Protein AF-A0A222SHJ3-F1 (afdb_monomer_lite)

Foldseek 3Di:
DVLVVVLVVVVVCLVVDDPLLSVQVNVLSVVLSVQLVVLVVVQVVCCVVPPDPPRPDRPVVVSVVVNVVSVVVSVVSCVVSVSD

Secondary structure (DSSP, 8-state):
-HHHHHHHHHHHTGGGS-HHHHHHHHHHHHHHHHHHHHHHHHHHHHHHHH--TT-----HHHHHHHHHHHHHHHHHHHHHTT--

Radius of gyration: 15.88 Å; chains: 1; bounding box: 32×24×47 Å

Structure (mmCIF, N/CA/C/O backbone):
data_AF-A0A222SHJ3-F1
#
_entry.id   AF-A0A222SHJ3-F1
#
loop_
_atom_site.group_PDB
_atom_site.id
_atom_site.type_symbol
_atom_site.label_atom_id
_atom_site.label_alt_id
_atom_site.label_comp_id
_atom_site.label_asym_id
_atom_site.label_entity_id
_atom_site.label_seq_id
_atom_site.pdbx_PDB_ins_code
_atom_site.Cartn_x
_atom_site.Cartn_y
_atom_site.Cartn_z
_atom_site.occupancy
_atom_site.B_iso_or_equiv
_atom_site.auth_seq_id
_atom_site.auth_comp_id
_atom_site.auth_asym_id
_atom_site.auth_atom_id
_atom_site.pdbx_PDB_model_num
ATOM 1 N N . MET A 1 1 ? 0.878 6.547 -6.044 1.00 48.38 1 MET A N 1
ATOM 2 C CA . MET A 1 1 ? 0.050 7.662 -5.523 1.00 48.38 1 MET A CA 1
ATOM 3 C C . MET A 1 1 ? -1.250 7.202 -4.859 1.00 48.38 1 MET A C 1
ATOM 5 O O . MET A 1 1 ? -1.555 7.733 -3.801 1.00 48.38 1 MET A O 1
ATOM 9 N N . GLY A 1 2 ? -1.969 6.195 -5.378 1.00 58.94 2 GLY A N 1
ATOM 10 C CA . GLY A 1 2 ? -3.251 5.745 -4.799 1.00 58.94 2 GLY A CA 1
ATOM 11 C C . GLY A 1 2 ? -3.217 5.305 -3.324 1.00 58.94 2 GLY A C 1
ATOM 12 O O . GLY A 1 2 ? -4.079 5.714 -2.560 1.00 58.94 2 GLY A O 1
ATOM 13 N N . ALA A 1 3 ? -2.202 4.549 -2.886 1.00 60.28 3 ALA A N 1
ATOM 14 C CA . ALA A 1 3 ? -2.125 4.066 -1.498 1.00 60.28 3 ALA A CA 1
ATOM 15 C C . ALA A 1 3 ? -1.888 5.178 -0.458 1.00 60.28 3 ALA A C 1
ATOM 17 O O . ALA A 1 3 ? -2.407 5.097 0.652 1.00 60.28 3 ALA A O 1
ATOM 18 N N . ILE A 1 4 ? -1.147 6.232 -0.820 1.00 65.25 4 ILE A N 1
ATOM 19 C CA . ILE A 1 4 ? -0.932 7.398 0.053 1.00 65.25 4 ILE A CA 1
ATOM 20 C C . ILE A 1 4 ? -2.241 8.168 0.195 1.00 65.25 4 ILE A C 1
ATOM 22 O O . ILE A 1 4 ? -2.639 8.469 1.311 1.00 65.25 4 ILE A O 1
ATOM 26 N N . LEU A 1 5 ? -2.946 8.404 -0.916 1.00 64.31 5 LEU A N 1
ATOM 27 C CA . LEU A 1 5 ? -4.247 9.069 -0.904 1.00 64.31 5 LEU A CA 1
ATOM 28 C C . LEU A 1 5 ? -5.266 8.291 -0.056 1.00 64.31 5 LEU A C 1
ATOM 30 O O . LEU A 1 5 ? -5.940 8.875 0.782 1.00 64.31 5 LEU A O 1
ATOM 34 N N . LEU A 1 6 ? -5.324 6.965 -0.227 1.00 65.62 6 LEU A N 1
ATOM 35 C CA . LEU A 1 6 ? -6.200 6.084 0.546 1.00 65.62 6 LEU A CA 1
ATOM 36 C C . LEU A 1 6 ? -5.867 6.139 2.045 1.00 65.62 6 LEU A C 1
ATOM 38 O O . LEU A 1 6 ? -6.759 6.263 2.876 1.00 65.62 6 LEU A O 1
ATOM 42 N N . THR A 1 7 ? -4.577 6.115 2.384 1.00 64.06 7 THR A N 1
ATOM 43 C CA . THR A 1 7 ? -4.105 6.229 3.770 1.00 64.06 7 THR A CA 1
ATOM 44 C C . THR A 1 7 ? -4.457 7.590 4.360 1.00 64.06 7 THR A C 1
ATOM 46 O O . THR A 1 7 ? -4.973 7.651 5.468 1.00 64.06 7 THR A O 1
ATO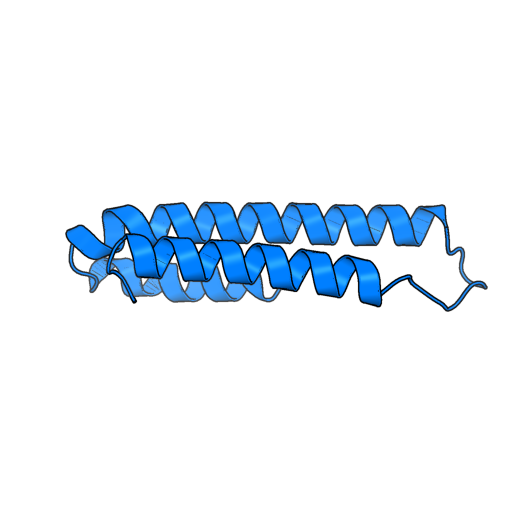M 49 N N . SER A 1 8 ? -4.257 8.681 3.617 1.00 64.25 8 SER A N 1
ATOM 50 C CA . SER A 1 8 ? -4.640 10.030 4.039 1.00 64.25 8 SER A CA 1
ATOM 51 C C . SER A 1 8 ? -6.146 10.159 4.259 1.00 64.25 8 SER A C 1
ATOM 53 O O . SER A 1 8 ? -6.551 10.754 5.249 1.00 64.25 8 SER A O 1
ATOM 55 N N . ILE A 1 9 ? -6.972 9.565 3.392 1.00 67.69 9 ILE A N 1
ATOM 56 C CA . ILE A 1 9 ? -8.431 9.559 3.551 1.00 67.69 9 ILE A CA 1
ATOM 57 C C . ILE A 1 9 ? -8.827 8.807 4.821 1.00 67.69 9 ILE A C 1
ATOM 59 O O . ILE A 1 9 ? -9.587 9.341 5.617 1.00 67.69 9 ILE A O 1
ATOM 63 N N . VAL A 1 10 ? -8.283 7.611 5.066 1.00 67.56 10 VAL A N 1
ATOM 64 C CA . VAL A 1 10 ? -8.619 6.866 6.290 1.00 67.56 10 VAL A CA 1
ATOM 65 C C . VAL A 1 10 ? -8.119 7.592 7.543 1.00 67.56 10 VAL A C 1
ATOM 67 O O . VAL A 1 10 ? -8.825 7.628 8.548 1.00 67.56 10 VAL A O 1
ATOM 70 N N . LEU A 1 11 ? -6.951 8.240 7.475 1.00 68.75 11 LEU A N 1
ATOM 71 C CA . LEU A 1 11 ? -6.423 9.057 8.570 1.00 68.75 11 LEU A CA 1
ATOM 72 C C . LEU A 1 11 ? -7.346 10.233 8.934 1.00 68.75 11 LEU A C 1
ATOM 74 O O . LEU A 1 11 ? -7.426 10.573 10.114 1.00 68.75 11 LEU A O 1
ATOM 78 N N . LEU A 1 12 ? -8.086 10.809 7.978 1.00 69.00 12 LEU A N 1
ATOM 79 C CA . LEU A 1 12 ? -9.046 11.891 8.247 1.00 69.00 12 LEU A CA 1
ATOM 80 C C . LEU A 1 12 ? -10.231 11.445 9.120 1.00 69.00 12 LEU A C 1
ATOM 82 O O . LEU A 1 12 ? -10.745 12.259 9.882 1.00 69.00 12 LEU A O 1
ATOM 86 N N . PHE A 1 13 ? -10.618 10.168 9.069 1.00 71.44 13 PHE A N 1
ATOM 87 C CA . PHE A 1 13 ? -11.741 9.612 9.841 1.00 71.44 13 PHE A CA 1
ATOM 88 C C . PHE A 1 13 ? -11.304 8.890 11.125 1.00 71.44 13 PHE A C 1
ATOM 90 O O . PHE A 1 13 ? -12.108 8.249 11.795 1.00 71.44 13 PHE A O 1
ATOM 97 N N . THR A 1 14 ? -10.027 8.989 11.508 1.00 67.44 14 THR A N 1
ATOM 98 C CA . THR A 1 14 ? -9.495 8.279 12.687 1.00 67.44 14 THR A CA 1
ATOM 99 C C . THR A 1 14 ? -10.103 8.713 14.012 1.00 67.44 14 THR A C 1
ATOM 101 O O . THR A 1 14 ? -10.124 7.915 14.944 1.00 67.44 14 THR A O 1
ATOM 104 N N . LYS A 1 15 ? -10.619 9.945 14.098 1.00 64.25 15 LYS A N 1
ATOM 105 C CA . LYS A 1 15 ? -11.291 10.458 15.300 1.00 64.25 15 LYS A CA 1
ATOM 106 C C . LYS A 1 15 ? -12.645 9.802 15.570 1.00 64.25 15 LYS A C 1
ATOM 108 O O . LYS A 1 15 ? -13.072 9.797 16.719 1.00 64.25 15 LYS A O 1
ATOM 113 N N . ASP A 1 16 ? -13.269 9.228 14.544 1.00 75.31 16 ASP A N 1
ATOM 114 C CA . ASP A 1 16 ? -14.578 8.575 14.646 1.00 75.31 16 ASP A CA 1
ATOM 115 C C . ASP A 1 16 ? -14.458 7.049 14.795 1.00 75.31 16 ASP A C 1
ATOM 117 O O . ASP A 1 16 ? -15.459 6.344 14.927 1.00 75.31 16 ASP A O 1
ATOM 121 N N . LEU A 1 17 ? -13.231 6.512 14.773 1.00 73.56 17 LEU A N 1
ATOM 122 C CA . LEU A 1 17 ? -12.992 5.081 14.905 1.00 73.56 17 LEU A CA 1
ATOM 123 C C . LEU A 1 17 ? -12.939 4.656 16.379 1.00 73.56 17 LEU A C 1
ATOM 125 O O . LEU A 1 17 ? -12.241 5.288 17.176 1.00 73.56 17 LEU A O 1
ATOM 129 N N . PRO A 1 18 ? -13.575 3.525 16.741 1.00 80.69 18 PRO A N 1
ATOM 130 C CA . PRO A 1 18 ? -13.358 2.884 18.030 1.00 80.69 18 PRO A CA 1
ATOM 131 C C . PRO A 1 18 ? -11.865 2.658 18.286 1.00 80.69 18 PRO A C 1
ATOM 133 O O . PRO A 1 18 ? -11.130 2.214 17.400 1.00 80.69 18 PRO A O 1
ATOM 136 N N . GLU A 1 19 ? -11.414 2.915 19.513 1.00 80.88 19 GLU A N 1
ATOM 137 C CA . GLU A 1 19 ? -9.992 2.860 19.882 1.00 80.88 19 GLU A CA 1
ATOM 138 C C . GLU A 1 19 ? -9.367 1.475 19.618 1.00 80.88 19 GLU A C 1
ATOM 140 O O . GLU A 1 19 ? -8.203 1.362 19.226 1.00 80.88 19 GLU A O 1
ATOM 145 N N . SER A 1 20 ? -10.169 0.414 19.755 1.00 78.62 20 SER A N 1
ATOM 146 C CA . SER A 1 20 ? -9.800 -0.964 19.418 1.00 78.62 20 SER A CA 1
ATOM 147 C C . SER A 1 20 ? -9.473 -1.148 17.934 1.00 78.62 20 SER A C 1
ATOM 149 O O . SER A 1 20 ? -8.521 -1.852 17.609 1.00 78.62 20 SER A O 1
ATOM 151 N N . ILE A 1 21 ? -10.213 -0.488 17.041 1.00 79.25 21 ILE A N 1
ATOM 152 C CA . ILE A 1 21 ? -10.004 -0.529 15.591 1.00 79.25 21 ILE A CA 1
ATOM 153 C C . ILE A 1 21 ? -8.820 0.359 15.208 1.00 79.25 21 ILE A C 1
ATOM 155 O O . ILE A 1 21 ? -7.916 -0.090 14.502 1.00 79.25 21 ILE A O 1
ATOM 159 N N . ALA A 1 22 ? -8.774 1.591 15.722 1.00 79.31 22 ALA A N 1
ATOM 160 C CA . ALA A 1 22 ? -7.710 2.550 15.430 1.00 79.31 22 ALA A CA 1
ATOM 161 C C . ALA A 1 22 ? -6.313 2.009 15.787 1.00 79.31 22 ALA A C 1
ATOM 163 O O . ALA A 1 22 ? -5.371 2.169 15.004 1.00 79.31 22 ALA A O 1
ATOM 164 N N . ARG A 1 23 ? -6.192 1.300 16.921 1.00 84.44 23 ARG A N 1
ATOM 165 C CA . ARG A 1 23 ? -4.936 0.709 17.420 1.00 84.44 23 ARG A CA 1
ATOM 166 C C . ARG A 1 23 ? -4.252 -0.218 16.418 1.00 84.44 23 ARG A C 1
ATOM 168 O O . ARG A 1 23 ? -3.027 -0.298 16.413 1.00 84.44 23 ARG A O 1
ATOM 175 N N . TYR A 1 24 ? -5.019 -0.912 15.585 1.00 85.38 24 TYR A N 1
ATOM 176 C CA . TYR A 1 24 ? -4.482 -1.873 14.624 1.00 85.38 24 TYR A CA 1
ATOM 177 C C . TYR A 1 24 ? -4.618 -1.392 13.179 1.00 85.38 24 TYR A C 1
ATOM 179 O O . TYR A 1 24 ? -3.711 -1.620 12.381 1.00 85.38 24 TYR A O 1
ATOM 187 N N . LEU A 1 25 ? -5.695 -0.683 12.835 1.00 84.00 25 LEU A N 1
ATOM 188 C CA . LEU A 1 25 ? -5.938 -0.197 11.479 1.00 84.00 25 LEU A CA 1
ATOM 189 C C . LEU A 1 25 ? -4.914 0.865 11.062 1.00 84.00 25 LEU A C 1
ATOM 191 O O . LEU A 1 25 ? -4.358 0.774 9.970 1.00 84.00 25 LEU A O 1
ATOM 195 N N . ILE A 1 26 ? -4.616 1.835 11.936 1.00 83.44 26 ILE A N 1
ATOM 196 C CA . ILE A 1 26 ? -3.698 2.937 11.609 1.00 83.44 26 ILE A CA 1
ATOM 197 C C . ILE A 1 26 ? -2.279 2.413 11.341 1.00 83.44 26 ILE A C 1
ATOM 199 O O . ILE A 1 26 ? -1.753 2.695 10.260 1.00 83.44 26 ILE A O 1
ATOM 203 N N . PRO A 1 27 ? -1.654 1.606 12.226 1.00 86.25 27 PRO A N 1
ATOM 204 C CA . PRO A 1 27 ? -0.339 1.039 11.932 1.00 86.25 27 PRO A CA 1
ATOM 205 C C . PRO A 1 27 ? -0.338 0.174 10.669 1.00 86.25 27 PRO A C 1
ATOM 207 O O . PRO A 1 27 ? 0.597 0.255 9.876 1.00 86.25 27 PRO A O 1
ATOM 210 N N . SER A 1 28 ? -1.399 -0.606 10.438 1.00 87.44 28 SER A N 1
ATOM 211 C CA . SER A 1 28 ? -1.516 -1.461 9.248 1.00 87.44 28 SER A CA 1
ATOM 212 C C . SER A 1 28 ? -1.549 -0.653 7.956 1.00 87.44 28 SER A C 1
ATOM 214 O O . SER A 1 28 ? -0.896 -1.022 6.984 1.00 87.44 28 SER A O 1
ATOM 216 N N . LEU A 1 29 ? -2.271 0.469 7.946 1.00 85.31 29 LEU A N 1
ATOM 217 C CA . LEU A 1 29 ? -2.325 1.381 6.805 1.00 85.31 29 LEU A CA 1
ATOM 218 C C . LEU A 1 29 ? -0.977 2.045 6.548 1.00 85.31 29 LEU A C 1
ATOM 220 O O . LEU A 1 29 ? -0.553 2.127 5.398 1.00 85.31 29 LEU A O 1
ATOM 224 N N . VAL A 1 30 ? -0.274 2.465 7.603 1.00 86.06 30 VAL A N 1
ATOM 225 C CA . VAL A 1 30 ? 1.082 3.018 7.479 1.00 86.06 30 VAL A CA 1
ATOM 226 C C . VAL A 1 30 ? 2.026 1.981 6.869 1.00 86.06 30 VAL A C 1
ATOM 228 O O . VAL A 1 30 ? 2.706 2.278 5.888 1.00 86.06 30 VAL A O 1
ATOM 231 N N . VAL A 1 31 ? 2.032 0.750 7.389 1.00 90.25 31 VAL A N 1
ATOM 232 C CA . VAL A 1 31 ? 2.857 -0.347 6.857 1.00 90.25 31 VAL A CA 1
ATOM 233 C C . VAL A 1 31 ? 2.493 -0.648 5.403 1.00 90.25 31 VAL A C 1
ATOM 235 O O . VAL A 1 31 ? 3.380 -0.766 4.556 1.00 90.25 31 VAL A O 1
ATOM 238 N N . TYR A 1 32 ? 1.200 -0.709 5.081 1.00 87.69 32 TYR A N 1
ATOM 239 C CA . TYR A 1 32 ? 0.728 -0.946 3.722 1.00 87.69 32 TYR A CA 1
ATOM 240 C C . TYR A 1 32 ? 1.165 0.161 2.753 1.00 87.69 32 TYR A C 1
ATOM 242 O O . TYR A 1 32 ? 1.659 -0.139 1.660 1.00 87.69 32 TYR A O 1
ATOM 250 N N . ALA A 1 33 ? 1.046 1.428 3.159 1.00 86.75 33 ALA A N 1
ATOM 251 C CA . ALA A 1 33 ? 1.458 2.588 2.376 1.00 86.75 33 ALA A CA 1
ATOM 252 C C . ALA A 1 33 ? 2.968 2.599 2.119 1.00 86.75 33 ALA A C 1
ATOM 254 O O . ALA A 1 33 ? 3.393 2.781 0.975 1.00 86.75 33 ALA A O 1
ATOM 255 N N . VAL A 1 34 ? 3.772 2.351 3.159 1.00 89.50 34 VAL A N 1
ATOM 256 C CA . VAL A 1 34 ? 5.234 2.254 3.055 1.00 89.50 34 VAL A CA 1
ATOM 257 C C . VAL A 1 34 ? 5.626 1.112 2.121 1.00 89.50 34 VAL A C 1
ATOM 259 O O . VAL A 1 34 ? 6.381 1.335 1.177 1.00 89.50 34 VAL A O 1
ATOM 262 N N . GLY A 1 35 ? 5.065 -0.084 2.314 1.00 89.12 35 GLY A N 1
ATOM 263 C CA . GLY A 1 35 ? 5.344 -1.234 1.454 1.00 89.12 35 GLY A CA 1
ATOM 264 C C . GLY A 1 35 ? 4.968 -0.985 -0.007 1.00 89.12 35 GLY A C 1
ATOM 265 O O . GLY A 1 35 ? 5.765 -1.253 -0.902 1.00 89.12 35 GLY A O 1
ATOM 266 N N . THR A 1 36 ? 3.817 -0.359 -0.266 1.00 88.50 36 THR A N 1
ATOM 267 C CA . THR A 1 36 ? 3.411 0.028 -1.628 1.00 88.50 36 THR A CA 1
ATOM 268 C C . THR A 1 36 ? 4.378 1.049 -2.239 1.00 88.50 36 THR A C 1
ATOM 270 O O . THR A 1 36 ? 4.708 0.968 -3.423 1.00 88.50 36 THR A O 1
ATOM 273 N N . GLY A 1 37 ? 4.873 1.998 -1.438 1.00 87.38 37 GLY A N 1
ATOM 274 C CA . GLY A 1 37 ? 5.906 2.948 -1.854 1.00 87.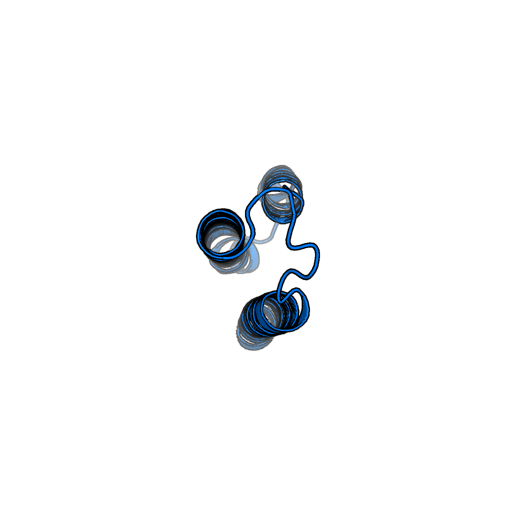38 37 GLY A CA 1
ATOM 275 C C . GLY A 1 37 ? 7.213 2.259 -2.251 1.00 87.38 37 GLY A C 1
ATOM 276 O O . GLY A 1 37 ? 7.779 2.581 -3.295 1.00 87.38 37 GLY A O 1
ATOM 277 N N . ILE A 1 38 ? 7.654 1.269 -1.469 1.00 90.12 38 ILE A N 1
ATOM 278 C CA . ILE A 1 38 ? 8.855 0.469 -1.751 1.00 90.12 38 ILE A CA 1
ATOM 279 C C . ILE A 1 38 ? 8.684 -0.329 -3.047 1.00 90.12 38 ILE A C 1
ATOM 281 O O . ILE A 1 38 ? 9.556 -0.269 -3.914 1.00 90.12 38 ILE A O 1
ATOM 285 N N . ILE A 1 39 ? 7.555 -1.027 -3.218 1.00 89.38 39 ILE A N 1
ATOM 286 C CA . ILE A 1 39 ? 7.282 -1.817 -4.428 1.00 89.38 39 ILE A CA 1
ATOM 287 C C . ILE A 1 39 ? 7.248 -0.903 -5.663 1.00 89.38 39 ILE A C 1
ATOM 289 O O . ILE A 1 39 ? 7.879 -1.212 -6.674 1.00 89.38 39 ILE A O 1
ATOM 293 N N . GLY A 1 40 ? 6.585 0.256 -5.577 1.00 86.81 40 GLY A N 1
ATOM 294 C CA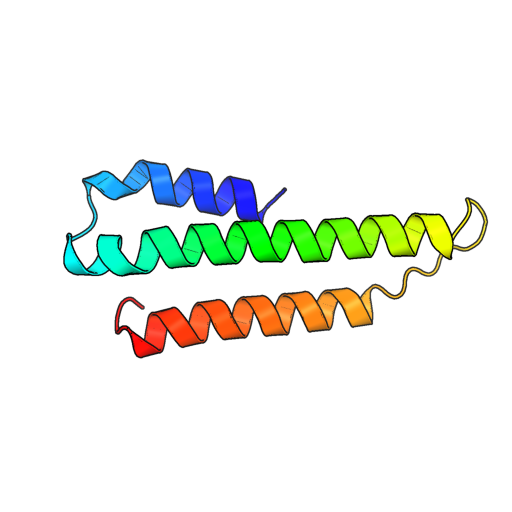 . GLY A 1 40 ? 6.550 1.239 -6.663 1.00 86.81 40 GLY A CA 1
ATOM 295 C C . GLY A 1 40 ? 7.923 1.846 -6.979 1.00 86.81 40 GLY A C 1
ATOM 296 O O . GLY A 1 40 ? 8.262 2.039 -8.148 1.00 86.81 40 GLY A O 1
ATOM 297 N N . HIS A 1 41 ? 8.752 2.107 -5.963 1.00 87.62 41 HIS A N 1
ATOM 298 C CA . HIS A 1 41 ? 10.127 2.562 -6.169 1.00 87.62 41 HIS A CA 1
ATOM 299 C C . HIS A 1 41 ? 10.971 1.491 -6.870 1.00 87.62 41 HIS A C 1
ATOM 301 O O . HIS A 1 41 ? 11.656 1.801 -7.846 1.00 87.62 41 HIS A O 1
ATOM 307 N N . ALA A 1 42 ? 10.878 0.235 -6.425 1.00 86.75 42 ALA A N 1
ATOM 308 C CA . ALA A 1 42 ? 11.561 -0.898 -7.043 1.00 86.75 42 ALA A CA 1
ATOM 309 C C . ALA A 1 42 ? 11.129 -1.093 -8.505 1.00 86.75 42 ALA A C 1
ATOM 311 O O . ALA A 1 42 ? 11.987 -1.260 -9.372 1.00 86.75 42 ALA A O 1
ATOM 312 N N . GLN A 1 43 ? 9.828 -0.968 -8.799 1.00 85.88 43 GLN A N 1
ATOM 313 C CA . GLN A 1 43 ? 9.308 -0.969 -10.168 1.00 85.88 43 GLN A CA 1
ATOM 314 C C . GLN A 1 43 ? 9.947 0.142 -11.005 1.00 85.88 43 GLN A C 1
ATOM 316 O O . GLN A 1 43 ? 10.465 -0.126 -12.085 1.00 85.88 43 GLN A O 1
ATOM 321 N N . GLY A 1 44 ? 9.980 1.376 -10.493 1.00 82.50 44 GLY A N 1
ATOM 322 C CA . GLY A 1 44 ? 10.575 2.511 -11.201 1.00 82.50 44 GLY A CA 1
ATOM 323 C C . GLY A 1 44 ? 12.085 2.370 -11.431 1.00 82.50 44 GLY A C 1
ATOM 324 O O . GLY A 1 44 ? 12.584 2.749 -12.489 1.00 82.50 44 GLY A O 1
ATOM 325 N N . VAL A 1 45 ? 12.828 1.816 -10.467 1.00 84.81 45 VAL A N 1
ATOM 326 C CA . VAL A 1 45 ? 14.267 1.528 -10.616 1.00 84.81 45 VAL A CA 1
ATOM 327 C C . VAL A 1 45 ? 14.493 0.442 -11.661 1.00 84.81 45 VAL A C 1
ATOM 329 O O . VAL A 1 45 ? 15.336 0.608 -12.541 1.00 84.81 45 VAL A O 1
ATOM 332 N N . GLN A 1 46 ? 13.731 -0.650 -11.598 1.00 81.06 46 GLN A N 1
ATOM 333 C CA . GLN A 1 46 ? 13.853 -1.751 -12.548 1.00 81.06 46 GLN A CA 1
ATOM 334 C C . GLN A 1 46 ? 13.443 -1.333 -13.961 1.00 81.06 46 GLN A C 1
ATOM 336 O O . GLN A 1 46 ? 14.093 -1.743 -14.923 1.00 81.06 46 GLN A O 1
ATOM 341 N N . PHE A 1 47 ? 12.437 -0.463 -14.084 1.00 75.94 47 PHE A N 1
ATOM 342 C CA . PHE A 1 47 ? 12.066 0.155 -15.350 1.00 75.94 47 PHE A CA 1
ATOM 343 C C . PHE A 1 47 ? 13.240 0.936 -15.947 1.00 75.94 47 PHE A C 1
ATOM 345 O O . PHE A 1 47 ? 13.710 0.594 -17.025 1.00 75.94 47 PHE A O 1
ATOM 352 N N . ARG A 1 48 ? 13.806 1.893 -15.198 1.00 78.00 48 ARG A N 1
ATOM 353 C CA . ARG A 1 48 ? 14.952 2.702 -15.654 1.00 78.00 48 ARG A CA 1
ATOM 354 C C . ARG A 1 48 ? 16.197 1.877 -15.991 1.00 78.00 48 ARG A C 1
ATOM 356 O O . ARG A 1 48 ? 16.969 2.276 -16.854 1.00 78.00 48 ARG A O 1
ATOM 363 N N . ARG A 1 49 ? 16.417 0.754 -15.298 1.00 75.25 49 ARG A N 1
ATOM 364 C CA . ARG A 1 49 ? 17.600 -0.102 -15.483 1.00 75.25 49 ARG A CA 1
ATOM 365 C C . ARG A 1 49 ? 17.495 -1.018 -16.704 1.00 75.25 49 ARG A C 1
ATOM 367 O O . ARG A 1 49 ? 18.499 -1.241 -17.370 1.00 75.25 49 ARG A O 1
ATOM 374 N N . ASN A 1 50 ? 16.308 -1.555 -16.982 1.00 67.31 50 ASN A N 1
ATOM 375 C CA . ASN A 1 50 ? 16.118 -2.576 -18.019 1.00 67.31 50 ASN A CA 1
ATOM 376 C C . ASN A 1 50 ? 15.482 -2.025 -19.305 1.00 67.31 50 ASN A C 1
ATOM 378 O O . ASN A 1 50 ? 15.619 -2.634 -20.367 1.00 67.31 50 ASN A O 1
ATOM 382 N N . PHE A 1 51 ? 14.808 -0.879 -19.217 1.00 62.72 51 PHE A N 1
ATOM 383 C CA . PHE A 1 51 ? 14.017 -0.294 -20.289 1.00 62.72 51 PHE A CA 1
ATOM 384 C C . PHE A 1 51 ? 14.416 1.174 -20.467 1.00 62.72 51 PHE A C 1
ATOM 386 O O . PHE A 1 51 ? 13.837 2.089 -19.886 1.00 62.72 51 PHE A O 1
ATOM 393 N N . GLY A 1 52 ? 15.461 1.394 -21.272 1.00 59.62 52 GLY A N 1
ATOM 394 C CA . GLY A 1 52 ? 15.677 2.691 -21.917 1.00 59.62 52 GLY A CA 1
ATOM 395 C C . GLY A 1 52 ? 14.512 3.034 -22.866 1.00 59.62 52 GLY A C 1
ATOM 396 O O . GLY A 1 52 ? 13.636 2.188 -23.069 1.00 59.62 52 GLY A O 1
ATOM 397 N N . PRO A 1 53 ? 14.500 4.237 -23.471 1.00 58.41 53 PRO A N 1
ATOM 398 C CA . PRO A 1 53 ? 13.366 4.769 -24.245 1.00 58.41 53 PRO A CA 1
ATOM 399 C C . PRO A 1 53 ? 12.814 3.835 -25.343 1.00 58.41 53 PRO A C 1
ATOM 401 O O . PRO A 1 53 ? 11.645 3.956 -25.691 1.00 58.41 53 PRO A O 1
ATOM 404 N N . ASP A 1 54 ? 13.601 2.860 -25.811 1.00 55.91 54 ASP A N 1
ATOM 405 C CA . ASP A 1 54 ? 13.257 1.990 -26.944 1.00 55.91 54 ASP A CA 1
ATOM 406 C C . ASP A 1 54 ? 12.792 0.565 -26.579 1.00 55.91 54 ASP A C 1
ATOM 408 O O . ASP A 1 54 ? 12.509 -0.236 -27.470 1.00 55.91 54 ASP A O 1
ATOM 412 N N . LYS A 1 55 ? 12.706 0.189 -25.293 1.00 53.94 55 LYS A N 1
ATOM 413 C CA . LYS A 1 55 ? 12.263 -1.166 -24.896 1.00 53.94 55 LYS A CA 1
ATOM 414 C C . LYS A 1 55 ? 10.950 -1.092 -24.128 1.00 53.94 55 LYS A C 1
ATOM 416 O O . LYS A 1 55 ? 10.906 -0.889 -22.923 1.00 53.94 55 LYS A O 1
ATOM 421 N N . TRP A 1 56 ? 9.850 -1.255 -24.848 1.00 51.75 56 TRP A N 1
ATOM 422 C CA . TRP A 1 56 ? 8.506 -0.948 -24.360 1.00 51.75 56 TRP A CA 1
ATOM 423 C C . TRP A 1 56 ? 7.749 -2.171 -23.827 1.00 51.75 56 TRP A C 1
ATOM 425 O O . TRP A 1 56 ? 6.593 -2.391 -24.174 1.00 51.75 56 TRP A O 1
ATOM 435 N N . GLN A 1 57 ? 8.383 -2.996 -22.990 1.00 60.09 57 GLN A N 1
ATOM 436 C CA . GLN A 1 57 ? 7.671 -4.055 -22.263 1.00 60.09 57 GLN A CA 1
ATOM 437 C C . GLN A 1 57 ? 8.186 -4.182 -20.831 1.00 60.09 57 GLN A C 1
ATOM 439 O O . GLN A 1 57 ? 8.963 -5.073 -20.503 1.00 60.09 57 GLN A O 1
ATOM 444 N N . GLU A 1 58 ? 7.717 -3.284 -19.962 1.00 55.97 58 GLU A N 1
ATOM 445 C CA . GLU A 1 58 ? 7.800 -3.482 -18.513 1.00 55.97 58 GLU A CA 1
ATOM 446 C C . GLU A 1 58 ? 7.304 -4.888 -18.131 1.00 55.97 58 GLU A C 1
ATOM 448 O O . GLU A 1 58 ? 6.239 -5.298 -18.605 1.00 55.97 58 GLU A O 1
ATOM 453 N N . PRO A 1 59 ? 7.962 -5.596 -17.194 1.00 63.41 59 PRO A N 1
ATOM 454 C CA . PRO A 1 59 ? 7.407 -6.778 -16.550 1.00 63.41 59 PRO A CA 1
ATOM 455 C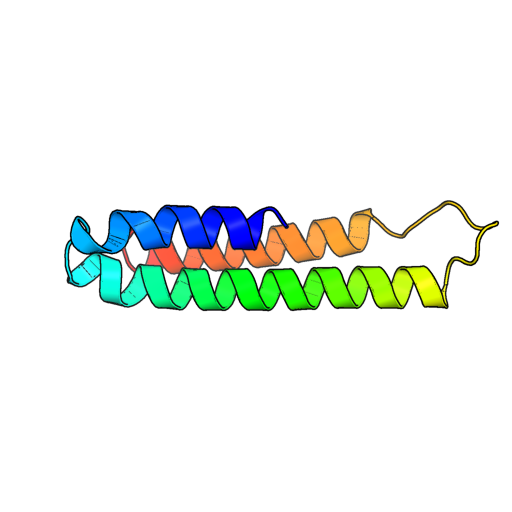 C . PRO A 1 59 ? 6.305 -6.344 -15.570 1.00 63.41 59 PRO A C 1
ATOM 457 O O . PRO A 1 59 ? 6.420 -6.514 -14.356 1.00 63.41 59 PRO A O 1
ATOM 460 N N . LYS A 1 60 ? 5.225 -5.754 -16.101 1.00 70.44 60 LYS A N 1
ATOM 461 C CA . LYS A 1 60 ? 4.069 -5.270 -15.335 1.00 70.44 60 LYS A CA 1
ATOM 462 C C . LYS A 1 60 ? 3.482 -6.394 -14.494 1.00 70.44 60 LYS A C 1
ATOM 464 O O . LYS A 1 60 ? 3.165 -6.176 -13.335 1.00 70.44 60 LYS A O 1
ATOM 469 N N . LEU A 1 61 ? 3.445 -7.611 -15.041 1.00 79.25 61 LEU A N 1
ATOM 470 C CA . LEU A 1 61 ? 2.849 -8.774 -14.389 1.00 79.25 61 LEU A CA 1
ATOM 471 C C . LEU A 1 61 ? 3.518 -9.125 -13.051 1.00 79.25 61 LEU A C 1
ATOM 473 O O . LEU A 1 61 ? 2.818 -9.384 -12.078 1.00 79.25 61 LEU A O 1
ATOM 477 N N . VAL A 1 62 ? 4.852 -9.090 -12.974 1.00 83.19 62 VAL A N 1
ATOM 478 C CA . VAL A 1 62 ? 5.581 -9.433 -11.739 1.00 83.19 62 VAL A CA 1
ATOM 479 C C . VAL A 1 62 ? 5.263 -8.424 -10.641 1.00 83.19 62 VAL A C 1
ATOM 481 O O . VAL A 1 62 ? 4.886 -8.806 -9.536 1.00 83.19 62 VAL A O 1
ATOM 484 N N . PHE A 1 63 ? 5.342 -7.130 -10.955 1.00 83.94 63 PHE A N 1
ATOM 485 C CA . PHE A 1 63 ? 5.011 -6.088 -9.987 1.00 83.94 63 PHE A CA 1
ATOM 486 C C . PHE A 1 63 ? 3.521 -6.077 -9.639 1.00 83.94 63 PHE A C 1
ATOM 488 O O . PHE A 1 63 ? 3.188 -5.823 -8.485 1.00 83.94 63 PHE A O 1
ATOM 495 N N . THR A 1 64 ? 2.626 -6.417 -10.569 1.00 84.44 64 THR A N 1
ATOM 496 C CA . THR A 1 64 ? 1.200 -6.617 -10.277 1.00 84.44 64 THR A CA 1
ATOM 497 C C . THR A 1 64 ? 0.989 -7.756 -9.281 1.00 84.44 64 THR A C 1
ATOM 499 O O . THR A 1 64 ? 0.279 -7.561 -8.300 1.00 84.44 64 THR A O 1
ATOM 502 N N . ILE A 1 65 ? 1.638 -8.910 -9.468 1.00 88.69 65 ILE A N 1
ATOM 503 C CA . ILE A 1 65 ? 1.552 -10.039 -8.528 1.00 88.69 65 ILE A CA 1
ATOM 504 C C . ILE A 1 65 ? 2.068 -9.629 -7.145 1.00 88.69 65 ILE A C 1
ATOM 506 O O . ILE A 1 65 ? 1.408 -9.895 -6.145 1.00 88.69 65 ILE A O 1
ATOM 510 N N . ILE A 1 66 ? 3.203 -8.927 -7.077 1.00 90.50 66 ILE A N 1
ATOM 511 C CA . ILE A 1 66 ? 3.764 -8.447 -5.805 1.00 90.50 66 ILE A CA 1
ATOM 512 C C . ILE A 1 66 ? 2.788 -7.491 -5.101 1.00 90.50 66 ILE A C 1
ATOM 514 O O . ILE A 1 66 ? 2.560 -7.636 -3.901 1.00 90.50 66 ILE A O 1
ATOM 518 N N . HIS A 1 67 ? 2.165 -6.557 -5.828 1.00 88.19 67 HIS A N 1
ATOM 519 C CA . HIS A 1 67 ? 1.146 -5.671 -5.255 1.00 88.19 67 HIS A CA 1
ATOM 520 C C . HIS A 1 67 ? -0.077 -6.447 -4.751 1.00 88.19 67 HIS A C 1
ATOM 522 O O . HIS A 1 67 ? -0.574 -6.142 -3.670 1.00 88.19 67 HIS A O 1
ATOM 528 N N . LEU A 1 68 ? -0.549 -7.453 -5.494 1.00 89.75 68 LEU A N 1
ATOM 529 C CA . LEU A 1 68 ? -1.685 -8.283 -5.083 1.00 89.75 68 LEU A CA 1
ATOM 530 C C . LEU A 1 68 ? -1.376 -9.099 -3.827 1.00 89.75 68 LEU A C 1
ATOM 532 O O . LEU A 1 68 ? -2.210 -9.162 -2.929 1.00 89.75 68 LEU A O 1
ATOM 536 N N . LEU A 1 69 ? -0.176 -9.676 -3.727 1.00 93.75 69 LEU A N 1
ATOM 537 C CA . LEU A 1 69 ? 0.265 -10.388 -2.527 1.00 93.75 69 LEU A CA 1
ATOM 538 C C . LEU A 1 69 ? 0.386 -9.442 -1.328 1.00 93.75 69 LEU A C 1
ATOM 540 O O . LEU A 1 69 ? -0.057 -9.783 -0.234 1.00 93.75 69 LEU A O 1
ATOM 544 N N . TRP A 1 70 ? 0.931 -8.241 -1.533 1.00 94.12 70 TRP A N 1
ATOM 545 C CA . TRP A 1 70 ? 1.049 -7.231 -0.481 1.00 94.12 70 TRP A CA 1
ATOM 546 C C . TRP A 1 70 ? -0.318 -6.745 0.012 1.00 94.12 70 TRP A C 1
ATOM 548 O O . TRP A 1 70 ? -0.557 -6.654 1.216 1.00 94.12 70 TRP A O 1
ATOM 558 N N . PHE A 1 71 ? -1.246 -6.494 -0.914 1.00 90.44 71 PHE A N 1
ATOM 559 C CA . PHE A 1 71 ? -2.628 -6.154 -0.589 1.00 90.44 71 PHE A CA 1
ATOM 560 C C . PHE A 1 71 ? -3.352 -7.304 0.117 1.00 90.44 71 PHE A C 1
ATOM 562 O O . PHE A 1 71 ? -4.006 -7.082 1.131 1.00 90.44 71 PHE A O 1
ATOM 569 N N . GLY A 1 72 ? -3.185 -8.540 -0.359 1.00 92.44 72 GLY A N 1
ATOM 570 C CA . GLY A 1 72 ? -3.739 -9.728 0.284 1.00 92.44 72 GLY A CA 1
ATOM 571 C C . GLY A 1 72 ? -3.233 -9.904 1.716 1.00 92.44 72 GLY A C 1
ATOM 572 O O . GLY A 1 72 ? -4.031 -10.162 2.611 1.00 92.44 72 GLY A O 1
ATOM 573 N N . ALA A 1 73 ? -1.938 -9.686 1.959 1.00 92.56 73 ALA A N 1
ATOM 574 C CA . ALA A 1 73 ? -1.355 -9.727 3.300 1.00 92.56 73 ALA A CA 1
ATOM 575 C C . ALA A 1 73 ? -1.934 -8.640 4.221 1.00 92.56 73 ALA A C 1
ATOM 577 O O . ALA A 1 73 ? -2.241 -8.913 5.381 1.00 92.56 73 ALA A O 1
ATOM 578 N N . PHE A 1 74 ? -2.134 -7.426 3.698 1.00 90.81 74 PHE A N 1
ATOM 579 C CA . PHE A 1 74 ? -2.793 -6.340 4.424 1.00 90.81 74 PHE A CA 1
ATOM 580 C C . PHE A 1 74 ? -4.237 -6.698 4.801 1.00 90.81 74 PHE A C 1
ATOM 582 O O . PHE A 1 74 ? -4.606 -6.605 5.970 1.00 90.81 74 PHE A O 1
ATOM 589 N N . VAL A 1 75 ? -5.036 -7.171 3.842 1.00 90.38 75 VAL A N 1
ATOM 590 C CA . VAL A 1 75 ? -6.430 -7.577 4.077 1.00 90.38 75 VAL A CA 1
ATOM 591 C C . VAL A 1 75 ? -6.507 -8.741 5.067 1.00 90.38 75 VAL A C 1
ATOM 593 O O . VAL A 1 75 ? -7.289 -8.693 6.015 1.00 90.38 75 VAL A O 1
ATOM 596 N N . TRP A 1 76 ? -5.660 -9.760 4.902 1.00 93.19 76 TRP A N 1
ATOM 597 C CA . TRP A 1 76 ? -5.582 -10.899 5.817 1.00 93.19 76 TRP A CA 1
ATOM 598 C C . TRP A 1 76 ? -5.261 -10.467 7.252 1.00 93.19 76 TRP A C 1
ATOM 600 O O . TRP A 1 76 ? -5.897 -10.942 8.192 1.00 93.19 76 TRP A O 1
ATOM 610 N N . TYR A 1 77 ? -4.326 -9.528 7.430 1.00 90.00 77 TYR A N 1
ATOM 611 C CA . TYR A 1 77 ? -3.991 -8.998 8.751 1.00 9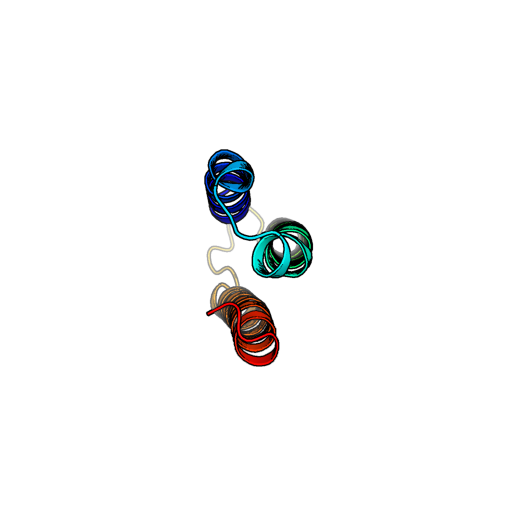0.00 77 TYR A CA 1
ATOM 612 C C . TYR A 1 77 ? -5.191 -8.308 9.415 1.00 90.00 77 TYR A C 1
ATOM 614 O O . TYR A 1 77 ? -5.438 -8.517 10.605 1.00 90.00 77 TYR A O 1
ATOM 622 N N . LEU A 1 78 ? -5.963 -7.522 8.657 1.00 87.31 78 LEU A N 1
ATOM 623 C CA . LEU A 1 78 ? -7.150 -6.845 9.183 1.00 87.31 78 LEU A CA 1
ATOM 624 C C . LEU A 1 78 ? -8.251 -7.833 9.599 1.00 87.31 78 LEU A C 1
ATOM 626 O O . LEU A 1 78 ? -8.805 -7.683 10.690 1.00 87.31 78 LEU A O 1
ATOM 630 N N . PHE A 1 79 ? -8.506 -8.873 8.797 1.00 89.94 79 PHE A N 1
ATOM 631 C CA . PHE A 1 79 ? -9.436 -9.952 9.159 1.00 89.94 79 PHE A CA 1
ATOM 632 C C . PHE A 1 79 ? -8.975 -10.723 10.397 1.00 89.94 79 PHE A C 1
ATOM 634 O O . PHE A 1 79 ? -9.765 -10.983 11.302 1.00 89.94 79 PHE A O 1
ATOM 641 N N . HIS A 1 80 ? -7.683 -11.052 10.485 1.00 89.94 80 HIS A N 1
ATOM 642 C CA . HIS A 1 80 ? -7.125 -11.756 11.641 1.00 89.94 80 HIS A CA 1
ATOM 643 C C . HIS A 1 80 ? -7.254 -10.949 12.943 1.00 89.94 80 HIS A C 1
ATOM 645 O O . HIS A 1 80 ? -7.335 -11.517 14.030 1.00 89.94 80 HIS A O 1
ATOM 651 N N . ARG A 1 81 ? -7.292 -9.616 12.841 1.00 85.00 81 ARG A N 1
ATOM 652 C CA . ARG A 1 81 ? -7.528 -8.702 13.965 1.00 85.00 81 ARG A CA 1
ATOM 653 C C . ARG A 1 81 ? -9.002 -8.337 14.169 1.00 85.00 81 ARG A C 1
ATOM 655 O O . ARG A 1 81 ? -9.282 -7.534 15.054 1.00 85.00 81 ARG A O 1
ATOM 662 N N . SER A 1 82 ? -9.916 -8.919 13.388 1.00 81.25 82 SER A N 1
ATOM 663 C CA . SER A 1 82 ? -11.366 -8.669 13.449 1.00 81.25 82 SER A CA 1
ATOM 664 C C . SER A 1 82 ? -11.735 -7.190 13.278 1.00 81.25 82 SER A C 1
ATOM 666 O O . SER A 1 82 ? -12.664 -6.688 13.903 1.00 81.25 82 SER A O 1
ATOM 668 N N . ILE A 1 83 ? -10.957 -6.481 12.458 1.00 77.69 83 ILE A N 1
ATOM 669 C CA . ILE A 1 83 ? -11.179 -5.070 12.115 1.00 77.69 83 ILE A CA 1
ATOM 670 C C . ILE A 1 83 ? -12.111 -4.943 10.904 1.00 77.69 83 ILE A C 1
ATOM 672 O O . ILE A 1 83 ? -12.768 -3.915 10.741 1.00 77.69 83 ILE A O 1
ATOM 676 N N . LEU A 1 84 ? -12.113 -5.972 10.052 1.00 67.12 84 LEU A N 1
ATOM 677 C CA . LEU A 1 84 ? -12.829 -6.066 8.784 1.00 67.12 84 LEU A CA 1
ATOM 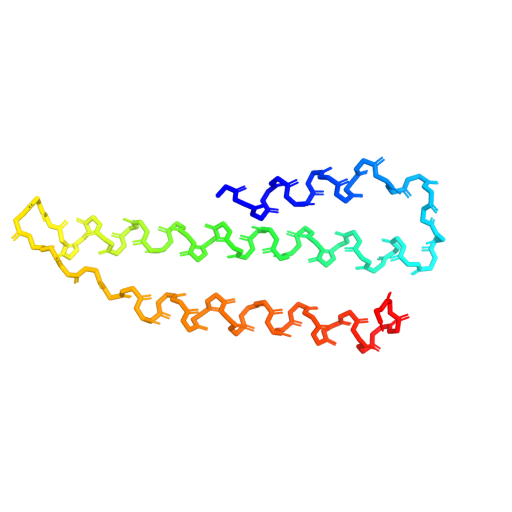678 C C . LEU A 1 84 ? -13.770 -7.271 8.791 1.00 67.12 84 LEU A C 1
ATOM 680 O O . LEU A 1 84 ? -13.411 -8.274 9.456 1.00 67.12 84 LEU A O 1
#

pLDDT: mean 78.26, std 11.92, range [48.38, 94.12]

Sequence (84 aa):
MGAILLTSIVLLFTKDLPESIARYLIPSLVVYAVGTGIIGHAQGVQFRRNFGPDKWQEPKLVFTIIHLLWFGAFVWYLFHRSIL